Protein AF-A0AAD3MRL8-F1 (afdb_monomer_lite)

Foldseek 3Di:
DDPVVLCCCQPPPVNLQVLQCQLVPNDPVSVLVSLVSLLVSLQDLVCLVSCLVRCLLSLLVPQDDPDDCPDDDLVSLLSSLSSLLSSLQRDLVSLVSNVVSVSLNSLLVLLPDDPPVGRGSNNLSSLCNLLSNVVPPVCVVVCVVVVHDPCSRDDPSSVVSVVVVPD

pLDDT: mean 90.27, std 11.62, range [32.81, 98.62]

Structure (mmCIF, N/CA/C/O backbone):
data_AF-A0AAD3MRL8-F1
#
_entry.id   AF-A0AAD3MRL8-F1
#
loop_
_atom_site.group_PDB
_atom_site.id
_atom_site.type_symbol
_atom_site.label_atom_id
_atom_site.label_alt_id
_atom_site.label_comp_id
_atom_site.label_asym_id
_atom_site.label_entity_id
_atom_site.label_seq_id
_atom_site.pdbx_PDB_ins_code
_atom_site.Cartn_x
_atom_site.Cartn_y
_atom_site.Cartn_z
_atom_site.occupancy
_atom_site.B_iso_or_equiv
_atom_site.auth_seq_id
_atom_site.auth_comp_id
_atom_site.auth_asym_id
_atom_site.auth_atom_id
_atom_site.pdbx_PDB_model_num
ATOM 1 N N . VAL A 1 1 ? 1.898 12.094 15.576 1.00 60.22 1 VAL A N 1
ATOM 2 C CA . VAL A 1 1 ? 0.589 11.739 16.171 1.00 60.22 1 VAL A CA 1
ATOM 3 C C . VAL A 1 1 ? 0.876 10.716 17.253 1.00 60.22 1 VAL A C 1
ATOM 5 O O . VAL A 1 1 ? 1.611 9.785 16.952 1.00 60.22 1 VAL A O 1
ATOM 8 N N . SER A 1 2 ? 0.441 10.940 18.495 1.00 81.81 2 SER A N 1
ATOM 9 C CA . SER A 1 2 ? 0.564 9.926 19.552 1.00 81.81 2 SER A CA 1
ATOM 10 C C . SER A 1 2 ? -0.516 8.857 19.381 1.00 81.81 2 SER A C 1
ATOM 12 O O . SER A 1 2 ? -1.526 9.105 18.725 1.00 81.81 2 SER A O 1
ATOM 14 N N . GLU A 1 3 ? -0.320 7.688 19.984 1.00 78.62 3 GLU A N 1
ATOM 15 C CA . GLU A 1 3 ? -1.270 6.572 19.918 1.00 78.62 3 GLU A CA 1
ATOM 16 C C . GLU A 1 3 ? -2.677 6.992 20.370 1.00 78.62 3 GLU A C 1
ATOM 18 O O . GLU A 1 3 ? -3.626 6.902 19.600 1.00 78.62 3 GLU A O 1
ATOM 23 N N . ALA A 1 4 ? -2.808 7.601 21.552 1.00 75.69 4 ALA A N 1
ATOM 24 C CA . ALA A 1 4 ? -4.099 8.073 22.060 1.00 75.69 4 ALA A CA 1
ATOM 25 C C . ALA A 1 4 ? -4.824 9.045 21.103 1.00 75.69 4 ALA A C 1
ATOM 27 O O . ALA A 1 4 ? -6.047 8.982 20.955 1.00 75.69 4 ALA A O 1
ATOM 28 N N . ILE A 1 5 ? -4.080 9.921 20.415 1.00 80.12 5 ILE A N 1
ATOM 29 C CA . ILE A 1 5 ? -4.648 10.839 19.417 1.00 80.12 5 ILE A CA 1
ATOM 30 C C . ILE A 1 5 ? -5.078 10.065 18.163 1.00 80.12 5 ILE A C 1
ATOM 32 O O . ILE A 1 5 ? -6.159 10.317 17.639 1.00 80.12 5 ILE A O 1
ATOM 36 N N . ALA A 1 6 ? -4.278 9.101 17.698 1.00 77.81 6 ALA A N 1
ATOM 37 C CA . ALA A 1 6 ? -4.609 8.278 16.535 1.00 77.81 6 ALA A CA 1
ATOM 38 C C . ALA A 1 6 ? -5.917 7.496 16.740 1.00 77.81 6 ALA A C 1
ATOM 40 O O . ALA A 1 6 ? -6.798 7.531 15.880 1.00 77.81 6 ALA A O 1
ATOM 41 N N . PHE A 1 7 ? -6.074 6.862 17.904 1.00 77.19 7 PHE A N 1
ATOM 42 C CA . PHE A 1 7 ? -7.291 6.131 18.257 1.00 77.19 7 PHE A CA 1
ATOM 43 C C . PHE A 1 7 ? -8.503 7.053 18.400 1.00 77.19 7 PHE A C 1
ATOM 45 O O . PHE A 1 7 ? -9.584 6.714 17.928 1.00 77.19 7 PHE A O 1
ATOM 52 N N . THR A 1 8 ? -8.333 8.237 18.996 1.00 80.50 8 THR A N 1
ATOM 53 C CA . THR A 1 8 ? -9.430 9.210 19.130 1.00 80.50 8 THR A CA 1
ATOM 54 C C . THR A 1 8 ? -9.939 9.660 17.759 1.00 80.50 8 THR A C 1
ATOM 56 O O . THR A 1 8 ? -11.139 9.576 17.499 1.00 80.50 8 THR A O 1
ATOM 59 N N . ILE A 1 9 ? -9.029 10.028 16.849 1.00 78.06 9 ILE A N 1
ATOM 60 C CA . ILE A 1 9 ? -9.373 10.440 15.480 1.00 78.06 9 ILE A CA 1
ATOM 61 C C . ILE A 1 9 ? -10.165 9.339 14.761 1.00 78.06 9 ILE A C 1
ATOM 63 O O . ILE A 1 9 ? -11.201 9.614 14.159 1.00 78.06 9 ILE A O 1
ATOM 67 N N . VAL A 1 10 ? -9.691 8.089 14.804 1.00 78.69 10 VAL A N 1
ATOM 68 C CA . VAL A 1 10 ? -10.315 6.994 14.045 1.00 78.69 10 VAL A CA 1
ATOM 69 C C . VAL A 1 10 ? -11.620 6.523 14.682 1.00 78.69 10 VAL A C 1
ATOM 71 O O . VAL A 1 10 ? -12.633 6.440 13.993 1.00 78.69 10 VAL A O 1
ATOM 74 N N . GLN A 1 11 ? -11.606 6.228 15.981 1.00 78.38 11 GLN A N 1
ATOM 75 C CA . GLN A 1 11 ? -12.687 5.489 16.636 1.00 78.38 11 GLN A CA 1
ATOM 76 C C . GLN A 1 11 ? -13.741 6.383 17.292 1.00 78.38 11 GLN A C 1
ATOM 78 O O . GLN A 1 11 ? -14.846 5.914 17.550 1.00 78.38 11 GLN A O 1
ATOM 83 N N . ARG A 1 12 ? -13.425 7.648 17.600 1.00 70.88 12 ARG A N 1
ATOM 84 C CA . ARG A 1 12 ? -14.341 8.535 18.342 1.00 70.88 12 ARG A CA 1
ATOM 85 C C . ARG A 1 12 ? -14.906 9.684 17.516 1.00 70.88 12 ARG A C 1
ATOM 87 O O . ARG A 1 12 ? -15.982 10.169 17.843 1.00 70.88 12 ARG A O 1
ATOM 94 N N . GLU A 1 13 ? -14.224 10.104 16.453 1.00 77.94 13 GLU A N 1
ATOM 95 C CA . GLU A 1 13 ? -14.556 11.353 15.746 1.00 77.94 13 GLU A CA 1
ATOM 96 C C . GLU A 1 13 ? -14.976 11.166 14.281 1.00 77.94 13 GLU A C 1
ATOM 98 O O . GLU A 1 13 ? -15.080 12.139 13.535 1.00 77.94 13 GLU A O 1
ATOM 103 N N . ASN A 1 14 ? -15.204 9.929 13.823 1.00 80.75 14 ASN A N 1
ATOM 104 C CA . ASN A 1 14 ? -15.389 9.633 12.393 1.00 80.75 14 ASN A CA 1
ATOM 105 C C . ASN A 1 14 ? -14.264 10.248 11.531 1.00 80.75 14 ASN A C 1
ATOM 107 O O . ASN A 1 14 ? -14.488 10.675 10.393 1.00 80.75 14 ASN A O 1
ATOM 111 N N . GLY A 1 15 ? -13.045 10.345 12.073 1.00 87.56 15 GLY A N 1
ATOM 112 C CA . GLY A 1 15 ? -11.953 11.090 11.454 1.00 87.56 15 GLY A CA 1
ATOM 113 C C . GLY A 1 15 ? -11.563 10.521 10.094 1.00 87.56 15 GLY A C 1
ATOM 114 O O . GLY A 1 15 ? -11.247 11.278 9.182 1.00 87.56 15 GLY A O 1
ATOM 115 N N . LEU A 1 16 ? -11.686 9.205 9.898 1.00 90.25 16 LEU A N 1
ATOM 116 C CA . LEU A 1 16 ? -11.418 8.579 8.602 1.00 90.25 16 LEU A CA 1
ATOM 117 C C . LEU A 1 16 ? -12.423 8.971 7.511 1.00 90.25 16 LEU A C 1
ATOM 119 O O . LEU A 1 16 ? -12.015 9.095 6.361 1.00 90.25 16 LEU A O 1
ATOM 123 N N . GLN A 1 17 ? -13.693 9.239 7.837 1.00 91.25 17 GLN A N 1
ATOM 124 C CA . GLN A 1 17 ? -14.663 9.736 6.849 1.00 91.25 17 GLN A CA 1
ATOM 125 C C . GLN A 1 17 ? -14.324 11.161 6.396 1.00 91.25 17 GLN A C 1
ATOM 127 O O . GLN A 1 17 ? -14.413 11.483 5.212 1.00 91.25 17 GLN A O 1
ATOM 132 N N . HIS A 1 18 ? -13.856 12.006 7.316 1.00 91.75 18 HIS A N 1
ATOM 133 C CA . HIS A 1 18 ? -13.367 13.341 6.972 1.00 91.75 18 HIS A CA 1
ATOM 134 C C . HIS A 1 18 ? -12.101 13.265 6.114 1.00 91.75 18 HIS A C 1
ATOM 136 O O . HIS A 1 18 ? -12.011 13.921 5.078 1.00 91.75 18 HIS A O 1
ATOM 142 N N . VAL A 1 19 ? -11.153 12.404 6.492 1.00 94.06 19 VAL A N 1
ATOM 143 C CA . VAL A 1 19 ? -9.935 12.150 5.712 1.00 94.06 19 VAL A CA 1
ATOM 144 C C . VAL A 1 19 ? -10.274 11.621 4.316 1.00 94.06 19 VAL A C 1
ATOM 146 O O . VAL A 1 19 ? -9.692 12.083 3.339 1.00 94.06 19 VAL A O 1
ATOM 149 N N . LYS A 1 20 ? -11.251 10.718 4.190 1.00 94.50 20 LYS A N 1
ATOM 150 C CA . LYS A 1 20 ? -11.759 10.237 2.899 1.00 94.50 20 LYS A CA 1
ATOM 151 C C . LYS A 1 20 ? -12.232 11.392 2.019 1.00 94.50 20 LYS A C 1
ATOM 153 O O . LYS A 1 20 ? -11.798 11.506 0.875 1.00 94.50 20 LYS A O 1
ATOM 158 N N . LYS A 1 21 ? -13.054 12.290 2.570 1.00 93.81 21 LYS A N 1
ATOM 159 C CA . LYS A 1 21 ? -13.531 13.485 1.862 1.00 93.81 21 LYS A CA 1
ATOM 160 C C . LYS A 1 21 ? -12.374 14.387 1.421 1.00 93.81 21 LYS A C 1
ATOM 162 O O . LYS A 1 21 ? -12.351 14.839 0.281 1.00 93.81 21 LYS A O 1
ATOM 167 N N . MET A 1 22 ? -11.363 14.576 2.275 1.00 94.75 22 MET A N 1
ATOM 168 C CA . MET A 1 22 ? -10.141 15.312 1.920 1.00 94.75 22 MET A CA 1
ATOM 169 C C . MET A 1 22 ? -9.383 14.667 0.749 1.00 94.75 22 MET A C 1
ATOM 171 O O . MET A 1 22 ? -8.843 15.385 -0.090 1.00 94.75 22 MET A O 1
ATOM 175 N N . LEU A 1 23 ? -9.342 13.332 0.662 1.00 93.00 23 LEU A N 1
ATOM 176 C CA . LEU A 1 23 ? -8.714 12.631 -0.465 1.00 93.00 23 LEU A CA 1
ATOM 177 C C . LEU A 1 23 ? -9.511 12.764 -1.767 1.00 93.00 23 LEU A C 1
ATOM 179 O O . LEU A 1 23 ?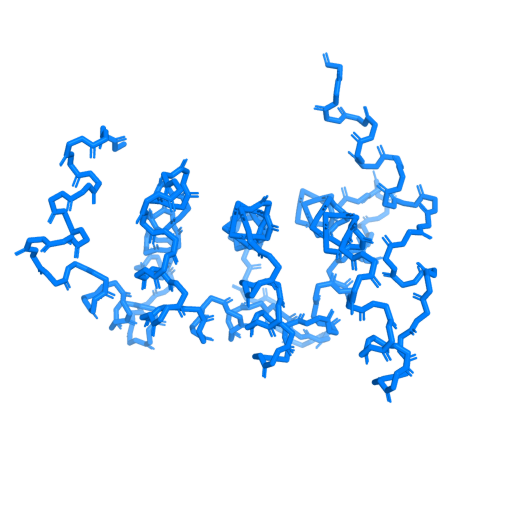 -8.911 12.801 -2.837 1.00 93.00 23 LEU A O 1
ATOM 183 N N . GLN A 1 24 ? -10.839 12.834 -1.694 1.00 91.69 24 GLN A N 1
ATOM 184 C CA . GLN A 1 24 ? -11.708 12.911 -2.870 1.00 91.69 24 GLN A CA 1
ATOM 185 C C . GLN A 1 24 ? -11.805 14.346 -3.409 1.00 91.69 24 GLN A C 1
ATOM 187 O O . GLN A 1 24 ? -11.560 14.591 -4.591 1.00 91.69 24 GLN A O 1
ATOM 192 N N . GLU A 1 25 ? -12.091 15.302 -2.528 1.00 92.88 25 GLU A N 1
ATOM 193 C CA . GLU A 1 25 ? -12.467 16.675 -2.886 1.00 92.88 25 GLU A CA 1
ATOM 194 C C . GLU A 1 25 ? -11.336 17.690 -2.666 1.00 92.88 25 GLU A C 1
ATOM 196 O O . GLU A 1 25 ? -11.385 18.796 -3.195 1.00 92.88 25 GLU A O 1
ATOM 201 N N . GLY A 1 26 ? -10.308 17.334 -1.890 1.00 90.00 26 GLY A N 1
ATOM 202 C CA . GLY A 1 26 ? -9.237 18.258 -1.532 1.00 90.00 26 GLY A CA 1
ATOM 203 C C . GLY A 1 26 ? -8.316 18.623 -2.698 1.00 90.00 26 GLY A C 1
ATOM 204 O O . GLY A 1 26 ? -8.088 17.841 -3.630 1.00 90.00 26 GLY A O 1
ATOM 205 N N . GLU A 1 27 ? -7.713 19.805 -2.599 1.00 91.19 27 GLU A N 1
ATOM 206 C CA . GLU A 1 27 ? -6.597 20.224 -3.450 1.00 91.19 27 GLU A CA 1
ATOM 207 C C . GLU A 1 27 ? -5.319 19.419 -3.138 1.00 91.19 27 GLU A C 1
ATOM 209 O O . GLU A 1 27 ? -5.263 18.644 -2.179 1.00 91.19 27 GLU A O 1
ATOM 214 N N . SER A 1 28 ? -4.265 19.589 -3.943 1.00 89.94 28 SER A N 1
ATOM 215 C CA . SER A 1 28 ? -3.038 18.773 -3.864 1.00 89.94 28 SER A CA 1
ATOM 216 C C . SER A 1 28 ? -2.396 18.754 -2.467 1.00 89.94 28 SER A C 1
ATOM 218 O O . SER A 1 28 ? -2.039 17.688 -1.955 1.00 89.94 28 SER A O 1
ATOM 220 N N . ASP A 1 29 ? -2.306 19.908 -1.802 1.00 91.31 29 ASP A N 1
ATOM 221 C CA . ASP A 1 29 ? -1.707 20.008 -0.465 1.00 91.31 29 ASP A CA 1
ATOM 222 C C . ASP A 1 29 ? -2.597 19.398 0.630 1.00 91.31 29 ASP A C 1
ATOM 224 O O . ASP A 1 29 ? -2.100 18.756 1.565 1.00 91.31 29 ASP A O 1
ATOM 228 N N . VAL A 1 30 ? -3.920 19.505 0.483 1.00 93.94 30 VAL A N 1
ATOM 229 C CA . VAL A 1 30 ? -4.894 18.867 1.381 1.00 93.94 30 VAL A CA 1
ATOM 230 C C . VAL A 1 30 ? -4.813 17.346 1.250 1.00 93.94 30 VAL A C 1
ATOM 232 O O . VAL A 1 30 ? -4.698 16.643 2.256 1.00 93.94 30 VAL A O 1
ATOM 235 N N . LYS A 1 31 ? -4.761 16.832 0.016 1.00 93.69 31 LYS A N 1
ATOM 236 C CA . LYS A 1 31 ? -4.544 15.409 -0.283 1.00 93.69 31 LYS A CA 1
ATOM 237 C C . LYS A 1 31 ? -3.222 14.904 0.296 1.00 93.69 31 LYS A C 1
ATOM 239 O O . LYS A 1 31 ? -3.194 13.854 0.935 1.00 93.69 31 LYS A O 1
ATOM 244 N N . ARG A 1 32 ? -2.129 15.663 0.154 1.00 93.50 32 ARG A N 1
ATOM 245 C CA . ARG A 1 32 ? -0.819 15.324 0.742 1.00 93.50 32 ARG A CA 1
ATOM 246 C C . ARG A 1 32 ? -0.879 15.234 2.267 1.00 93.50 32 ARG A C 1
ATOM 248 O O . ARG A 1 32 ? -0.295 14.321 2.860 1.00 93.50 32 ARG A O 1
ATOM 255 N N . THR A 1 33 ? -1.598 16.157 2.897 1.00 94.75 33 THR A N 1
ATOM 256 C CA . THR A 1 33 ? -1.802 16.175 4.350 1.00 94.75 33 THR A CA 1
ATOM 257 C C . THR A 1 33 ? -2.614 14.963 4.804 1.00 94.75 33 THR A C 1
ATOM 259 O O . THR A 1 33 ? -2.206 14.265 5.733 1.00 94.75 33 THR A O 1
ATOM 262 N N . ALA A 1 34 ? -3.701 14.643 4.097 1.00 96.44 34 ALA A N 1
ATOM 263 C CA . ALA A 1 34 ? -4.525 13.467 4.360 1.00 96.44 34 ALA A CA 1
ATOM 264 C C . ALA A 1 34 ? -3.726 12.155 4.223 1.00 96.44 34 ALA A C 1
ATOM 266 O O . ALA A 1 34 ? -3.750 11.327 5.133 1.00 96.44 34 ALA A O 1
ATOM 267 N N . VAL A 1 35 ? -2.927 11.994 3.160 1.00 96.81 35 VAL A N 1
ATOM 268 C CA . VAL A 1 35 ? -2.029 10.832 2.993 1.00 96.81 35 VAL A CA 1
ATOM 269 C C . VAL A 1 35 ? -1.017 10.741 4.138 1.00 96.81 35 VAL A C 1
ATOM 271 O O . VAL A 1 35 ? -0.781 9.659 4.677 1.00 96.81 35 VAL A O 1
ATOM 274 N N . SER A 1 36 ? -0.438 11.868 4.557 1.00 95.94 36 SER A N 1
ATOM 275 C CA . SER A 1 36 ? 0.515 11.905 5.674 1.00 95.94 36 SER A CA 1
ATOM 276 C C . SER A 1 36 ? -0.133 11.488 6.998 1.00 95.94 36 SER A C 1
ATOM 278 O O . SER A 1 36 ? 0.482 10.767 7.789 1.00 95.94 36 SER A O 1
ATOM 280 N N . LEU A 1 37 ? -1.383 11.898 7.230 1.00 96.38 37 LEU A N 1
ATOM 281 C CA . LEU A 1 37 ? -2.159 11.480 8.391 1.00 96.38 37 LEU A CA 1
ATOM 282 C C . LEU A 1 37 ? -2.440 9.973 8.353 1.00 96.38 37 LEU A C 1
ATOM 284 O O . LEU A 1 37 ? -2.092 9.290 9.313 1.00 96.38 37 LEU A O 1
ATOM 288 N N . ILE A 1 38 ? -2.956 9.430 7.243 1.00 97.50 38 ILE A N 1
ATOM 289 C CA . ILE A 1 38 ? -3.210 7.981 7.107 1.00 97.50 38 ILE A CA 1
ATOM 290 C C . ILE A 1 38 ? -1.921 7.187 7.305 1.00 97.50 38 ILE A C 1
ATOM 292 O O . ILE A 1 38 ? -1.923 6.183 8.010 1.00 97.50 38 ILE A O 1
ATOM 296 N N . ARG A 1 39 ? -0.792 7.652 6.759 1.00 97.50 39 ARG A N 1
ATOM 297 C CA . ARG A 1 39 ? 0.511 7.012 6.975 1.00 97.50 39 ARG A CA 1
ATOM 298 C C . ARG A 1 39 ? 0.867 6.923 8.455 1.00 97.50 39 ARG A C 1
ATOM 300 O O . ARG A 1 39 ? 1.388 5.896 8.882 1.00 97.50 39 ARG A O 1
ATOM 307 N N . ASN A 1 40 ? 0.590 7.961 9.239 1.00 96.50 40 ASN A N 1
ATOM 308 C CA . ASN A 1 40 ? 0.816 7.926 10.683 1.00 96.50 40 ASN A CA 1
ATOM 309 C C . ASN A 1 40 ? -0.163 6.987 11.399 1.00 96.50 40 ASN A C 1
ATOM 311 O O . ASN A 1 40 ? 0.275 6.226 12.255 1.00 96.50 40 ASN A O 1
ATOM 315 N N . LEU A 1 41 ? -1.447 7.004 11.027 1.00 96.44 41 LEU A N 1
ATOM 316 C CA . LEU A 1 41 ? -2.474 6.123 11.600 1.00 96.44 41 LEU A CA 1
ATOM 317 C C . LEU A 1 41 ? -2.192 4.644 11.297 1.00 96.44 41 LEU A C 1
ATOM 319 O O . LEU A 1 41 ? -2.308 3.801 12.175 1.00 96.44 41 LEU A O 1
ATOM 323 N N . SER A 1 42 ? -1.728 4.337 10.085 1.00 97.44 42 SER A N 1
ATOM 324 C CA . SER A 1 42 ? -1.399 2.976 9.644 1.00 97.44 42 SER A CA 1
ATOM 325 C C . SER A 1 42 ? -0.215 2.344 10.377 1.00 97.44 42 SER A C 1
ATOM 327 O O . SER A 1 42 ? 0.166 1.238 10.045 1.00 97.44 42 SER A O 1
ATOM 329 N N . ARG A 1 43 ? 0.435 3.036 11.319 1.00 96.38 43 ARG A N 1
ATOM 330 C CA . ARG A 1 43 ? 1.464 2.415 12.171 1.00 96.38 43 ARG A CA 1
ATOM 331 C C . ARG A 1 43 ? 0.855 1.602 13.316 1.00 96.38 43 ARG A C 1
ATOM 333 O O . ARG A 1 43 ? 1.581 0.838 13.939 1.00 96.38 43 ARG A O 1
ATOM 340 N N . TYR A 1 44 ? -0.435 1.794 13.590 1.00 95.56 44 TYR A N 1
ATOM 341 C CA . TYR A 1 44 ? -1.173 1.138 14.665 1.00 95.56 44 TYR A CA 1
ATOM 342 C C . TYR A 1 44 ? -2.045 0.035 14.072 1.00 95.56 44 TYR A C 1
ATOM 344 O O . TYR A 1 44 ? -3.002 0.313 13.342 1.00 95.56 44 TYR A O 1
ATOM 352 N N . GLN A 1 45 ? -1.696 -1.217 14.370 1.00 95.25 45 GLN A N 1
ATOM 353 C CA . GLN A 1 45 ? -2.322 -2.395 13.771 1.00 95.25 45 GLN A CA 1
ATOM 354 C C . GLN A 1 45 ? -3.822 -2.483 14.073 1.00 95.25 45 GLN A C 1
ATOM 356 O O . GLN A 1 45 ? -4.607 -2.919 13.233 1.00 95.25 45 GLN A O 1
ATOM 361 N N . GLU A 1 46 ? -4.228 -2.009 15.243 1.00 94.81 46 GLU A N 1
ATOM 362 C CA . GLU A 1 46 ? -5.604 -1.948 15.724 1.00 94.81 46 GLU A CA 1
ATOM 363 C C . GLU A 1 46 ? -6.495 -1.064 14.845 1.00 94.81 46 GLU A C 1
ATOM 365 O O . GLU A 1 46 ? -7.702 -1.278 14.789 1.00 94.81 46 GLU A O 1
ATOM 370 N N . LEU A 1 47 ? -5.909 -0.093 14.135 1.00 95.62 47 LEU A N 1
ATOM 371 C CA . LEU A 1 47 ? -6.629 0.813 13.238 1.00 95.62 47 LEU A CA 1
ATOM 372 C C . LEU A 1 47 ? -6.708 0.274 11.804 1.00 95.62 47 LEU A C 1
ATOM 374 O O . LEU A 1 47 ? -7.382 0.863 10.959 1.00 95.62 47 LEU A O 1
ATOM 378 N N . HIS A 1 48 ? -6.020 -0.827 11.486 1.00 97.19 48 HIS A N 1
ATOM 379 C CA . HIS A 1 48 ? -5.973 -1.353 10.122 1.00 97.19 48 HIS A CA 1
ATOM 380 C C . HIS A 1 48 ? -7.346 -1.758 9.567 1.00 97.19 48 HIS A C 1
ATOM 382 O O . HIS A 1 48 ? -7.608 -1.389 8.420 1.00 97.19 48 HIS A O 1
ATOM 388 N N . PRO A 1 49 ? -8.240 -2.436 10.320 1.00 96.19 49 PRO A N 1
ATOM 389 C CA . PRO A 1 49 ? -9.573 -2.759 9.814 1.00 96.19 49 PRO A CA 1
ATOM 390 C C . PRO A 1 49 ? -10.357 -1.504 9.417 1.00 96.19 49 PRO A C 1
ATOM 392 O O . PRO A 1 49 ? -10.955 -1.459 8.342 1.00 96.19 49 PRO A O 1
ATOM 395 N N . ASP A 1 50 ? -10.294 -0.450 10.235 1.00 95.81 50 ASP A N 1
ATOM 396 C CA . ASP A 1 50 ? -10.945 0.829 9.950 1.00 95.81 50 ASP A CA 1
ATOM 397 C C . ASP A 1 50 ? -10.352 1.509 8.710 1.00 95.81 50 ASP A C 1
ATOM 399 O O . ASP A 1 50 ? -11.089 1.949 7.828 1.00 95.81 50 ASP A O 1
ATOM 403 N N . ILE A 1 51 ? -9.021 1.547 8.594 1.00 97.31 51 ILE A N 1
ATOM 404 C CA . ILE A 1 51 ? -8.330 2.120 7.430 1.00 97.31 51 ILE A CA 1
ATOM 405 C C . ILE A 1 51 ? -8.711 1.359 6.151 1.00 97.31 51 ILE A C 1
ATOM 407 O O . ILE A 1 51 ? -9.026 1.976 5.131 1.00 97.31 51 ILE A O 1
ATOM 411 N N . VAL A 1 52 ? -8.722 0.024 6.201 1.00 97.38 52 VAL A N 1
ATOM 412 C CA . VAL A 1 52 ? -9.065 -0.826 5.055 1.00 97.38 52 VAL A CA 1
ATOM 413 C C . VAL A 1 52 ? -10.512 -0.623 4.624 1.00 97.38 52 VAL A C 1
ATOM 415 O O . VAL A 1 52 ? -10.775 -0.449 3.435 1.00 97.38 52 VAL A O 1
ATOM 418 N N . ASN A 1 53 ? -11.442 -0.588 5.576 1.00 95.56 53 ASN A N 1
ATOM 419 C CA . ASN A 1 53 ? -12.865 -0.454 5.279 1.00 95.56 53 ASN A CA 1
ATOM 420 C C . ASN A 1 53 ? -13.245 0.948 4.791 1.00 95.56 53 ASN A C 1
ATOM 422 O O . ASN A 1 53 ? -14.181 1.088 4.005 1.00 95.56 53 ASN A O 1
ATOM 426 N N . GLN A 1 54 ? -12.554 1.990 5.262 1.00 95.81 54 GLN A N 1
ATOM 427 C CA . GLN A 1 54 ? -13.004 3.367 5.053 1.00 95.81 54 GLN A CA 1
ATOM 428 C C . GLN A 1 54 ? -12.240 4.120 3.960 1.00 95.81 54 GLN A C 1
ATOM 430 O O . GLN A 1 54 ? -12.876 4.901 3.253 1.00 95.81 54 GLN A O 1
ATOM 435 N N . VAL A 1 55 ? -10.922 3.907 3.817 1.00 97.31 55 VAL A N 1
ATOM 436 C CA . VAL A 1 55 ? -10.058 4.759 2.965 1.00 97.31 55 VAL A CA 1
ATOM 437 C C . VAL A 1 55 ? -9.178 4.005 1.963 1.00 97.31 55 VAL A C 1
ATOM 439 O O . VAL A 1 55 ? -8.487 4.630 1.157 1.00 97.31 55 VAL A O 1
ATOM 442 N N . LEU A 1 56 ? -9.158 2.668 1.986 1.00 98.00 56 LEU A N 1
ATOM 443 C CA . LEU A 1 56 ? -8.335 1.891 1.053 1.00 98.00 56 LEU A CA 1
ATOM 444 C C . LEU A 1 56 ? -8.636 2.168 -0.435 1.00 98.00 56 LEU A C 1
ATOM 446 O O . LEU A 1 56 ? -7.666 2.261 -1.194 1.00 98.00 56 LEU A O 1
ATOM 450 N N . PRO A 1 57 ? -9.902 2.316 -0.881 1.00 97.06 57 PRO A N 1
ATOM 451 C CA . PRO A 1 57 ? -10.195 2.641 -2.277 1.00 97.06 57 PRO A CA 1
ATOM 452 C C . PRO A 1 57 ? -9.523 3.943 -2.727 1.00 97.06 57 PRO A C 1
ATOM 454 O O . PRO A 1 57 ? -8.931 3.990 -3.802 1.00 97.06 57 PRO A O 1
ATOM 457 N N . GLU A 1 58 ? -9.535 4.979 -1.885 1.00 96.75 58 GLU A N 1
ATOM 458 C CA . GLU A 1 58 ? -8.885 6.257 -2.174 1.00 96.75 58 GLU A CA 1
ATOM 459 C C . GLU A 1 58 ? -7.358 6.112 -2.205 1.00 96.75 58 GLU A C 1
ATOM 461 O O . GLU A 1 58 ? -6.713 6.583 -3.142 1.00 96.75 58 GLU A O 1
ATOM 466 N N . VAL A 1 59 ? -6.769 5.399 -1.236 1.00 97.12 59 VAL A N 1
ATOM 467 C CA . VAL A 1 59 ? -5.318 5.137 -1.191 1.00 97.12 59 VAL A CA 1
ATOM 468 C C . VAL A 1 59 ? -4.849 4.387 -2.447 1.00 97.12 59 VAL A C 1
ATOM 470 O O . VAL A 1 59 ? -3.848 4.767 -3.055 1.00 97.12 59 VAL A O 1
ATOM 473 N N . ALA A 1 60 ? -5.572 3.346 -2.870 1.00 96.19 60 ALA A N 1
ATOM 474 C CA . ALA A 1 60 ? -5.269 2.584 -4.083 1.00 96.19 60 ALA A CA 1
ATOM 475 C C . ALA A 1 60 ? -5.535 3.392 -5.368 1.00 96.19 60 ALA A C 1
ATOM 477 O O . ALA A 1 60 ? -4.788 3.293 -6.350 1.00 96.19 60 ALA A O 1
ATOM 478 N N . GLY A 1 61 ? -6.583 4.217 -5.363 1.00 93.94 61 GLY A N 1
ATOM 479 C CA . GLY A 1 61 ? -6.942 5.117 -6.454 1.00 93.94 61 GLY A CA 1
ATOM 480 C C . GLY A 1 61 ? -5.851 6.143 -6.747 1.00 93.94 61 GLY A C 1
ATOM 481 O O . GLY A 1 61 ? -5.531 6.360 -7.913 1.00 93.94 61 GLY A O 1
ATOM 482 N N . MET A 1 62 ? -5.220 6.684 -5.701 1.00 93.81 62 MET A N 1
ATOM 483 C CA . MET A 1 62 ? -4.157 7.690 -5.803 1.00 93.81 62 MET A CA 1
ATOM 484 C C . MET A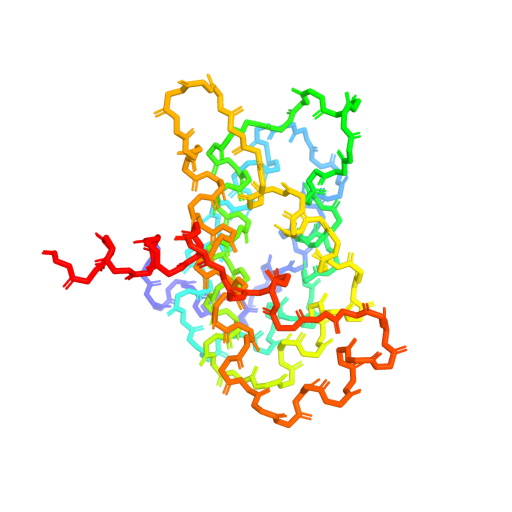 1 62 ? -2.806 7.161 -6.291 1.00 93.81 62 MET A C 1
ATOM 486 O O . MET A 1 62 ? -1.948 7.963 -6.659 1.00 93.81 62 MET A O 1
ATOM 490 N N . LEU A 1 63 ? -2.573 5.845 -6.290 1.00 93.56 63 LEU A N 1
ATOM 491 C CA . LEU A 1 63 ? -1.350 5.299 -6.878 1.00 93.56 63 LEU A CA 1
ATOM 492 C C . LEU A 1 63 ? -1.296 5.639 -8.382 1.00 93.56 63 LEU A C 1
ATOM 494 O O . LEU A 1 63 ? -2.297 5.422 -9.079 1.00 93.56 63 LEU A O 1
ATOM 498 N N . PRO A 1 64 ? -0.148 6.120 -8.896 1.00 89.75 64 PRO A N 1
ATOM 499 C CA . PRO A 1 64 ? -0.002 6.473 -10.305 1.00 89.75 64 PRO A CA 1
ATOM 500 C C . PRO A 1 64 ? -0.152 5.248 -11.221 1.00 89.75 64 PRO A C 1
ATOM 502 O O . PRO A 1 64 ? 0.357 4.168 -10.918 1.00 89.75 64 PRO A O 1
ATOM 505 N N . ASN A 1 65 ? -0.820 5.448 -12.359 1.00 78.25 65 ASN A N 1
ATOM 506 C CA . ASN A 1 65 ? -0.849 4.522 -13.498 1.00 78.25 65 ASN A CA 1
ATOM 507 C C . ASN A 1 65 ? 0.144 4.999 -14.580 1.00 78.25 65 ASN A C 1
ATOM 509 O O . ASN A 1 65 ? 0.712 6.081 -14.444 1.00 78.25 65 ASN A O 1
ATOM 513 N N . ASP A 1 66 ? 0.428 4.176 -15.594 1.00 66.00 66 ASP A N 1
ATOM 514 C CA . ASP A 1 66 ? 1.474 4.435 -16.603 1.00 66.00 66 ASP A CA 1
ATOM 515 C C . ASP A 1 66 ? 1.488 5.856 -17.206 1.00 66.00 66 ASP A C 1
ATOM 517 O O . ASP A 1 66 ? 0.448 6.460 -17.453 1.00 66.00 66 ASP A O 1
ATOM 521 N N . ASP A 1 67 ? 2.721 6.340 -17.401 1.00 53.03 67 ASP A N 1
ATOM 522 C CA . ASP A 1 67 ? 3.282 7.383 -18.281 1.00 53.03 67 ASP A CA 1
ATOM 523 C C . ASP A 1 67 ? 2.611 8.752 -18.504 1.00 53.03 67 ASP A C 1
ATOM 525 O O . ASP A 1 67 ? 3.275 9.637 -19.040 1.00 53.03 67 ASP A O 1
ATOM 529 N N . THR A 1 68 ? 1.387 9.022 -18.044 1.00 46.22 68 THR A N 1
ATOM 530 C CA . THR A 1 68 ? 0.733 10.331 -18.286 1.00 46.22 68 THR A CA 1
ATOM 531 C C . THR A 1 68 ? 0.313 11.100 -17.038 1.00 46.22 68 THR A C 1
ATOM 533 O O . THR A 1 68 ? -0.142 12.233 -17.156 1.00 46.22 68 THR A O 1
ATOM 536 N N . SER A 1 69 ? 0.474 10.549 -15.831 1.00 49.28 69 SER A N 1
ATOM 537 C CA . SER 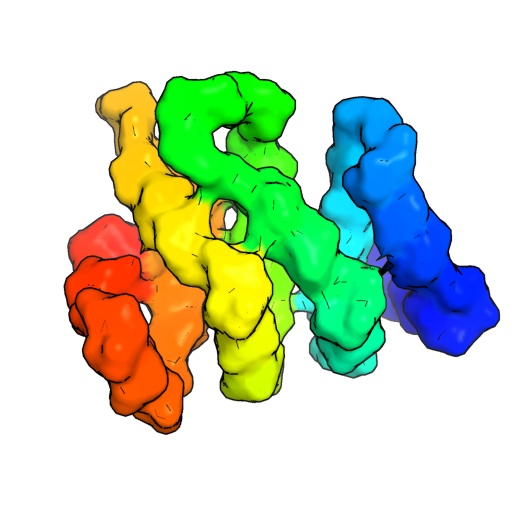A 1 69 ? 0.195 11.284 -14.588 1.00 49.28 69 SER A CA 1
ATOM 538 C C . SER A 1 69 ? 1.491 11.795 -13.954 1.00 49.28 69 SER A C 1
ATOM 540 O O . SER A 1 69 ? 2.033 11.190 -13.026 1.00 49.28 69 SER A O 1
ATOM 542 N N . THR A 1 70 ? 1.992 12.913 -14.469 1.00 51.50 70 THR A N 1
ATOM 543 C CA . THR A 1 7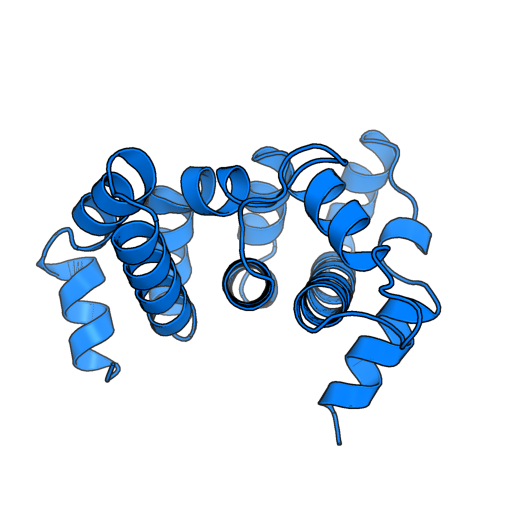0 ? 3.136 13.672 -13.936 1.00 51.50 70 THR A CA 1
ATOM 544 C C . THR A 1 70 ? 2.885 14.334 -12.573 1.00 51.50 70 THR A C 1
ATOM 546 O O . THR A 1 70 ? 3.794 14.954 -12.031 1.00 51.50 70 THR A O 1
ATOM 549 N N . ASP A 1 71 ? 1.703 14.184 -11.971 1.00 62.19 71 ASP A N 1
ATOM 550 C CA . ASP A 1 71 ? 1.260 15.140 -10.947 1.00 62.19 71 ASP A CA 1
ATOM 551 C C . ASP A 1 71 ? 1.437 14.697 -9.490 1.00 62.19 71 ASP A C 1
ATOM 553 O O . ASP A 1 71 ? 1.231 15.512 -8.586 1.00 62.19 71 ASP A O 1
ATOM 557 N N . LEU A 1 72 ? 1.829 13.444 -9.214 1.00 75.56 72 LEU A N 1
ATOM 558 C CA . LEU A 1 72 ? 2.021 13.000 -7.829 1.00 75.56 72 LEU A CA 1
ATOM 559 C C . LEU A 1 72 ? 3.506 12.981 -7.427 1.00 75.56 72 LEU A C 1
ATOM 561 O O . LEU A 1 72 ? 4.270 12.167 -7.953 1.00 75.56 72 LEU A O 1
ATOM 565 N N . PRO A 1 73 ? 3.933 13.804 -6.446 1.00 84.75 73 PRO A N 1
ATOM 566 C CA . PRO A 1 73 ? 5.317 13.810 -5.992 1.00 84.75 73 PRO A CA 1
ATOM 567 C C . PRO A 1 73 ? 5.769 12.431 -5.493 1.00 84.75 73 PRO A C 1
ATOM 569 O O . PRO A 1 73 ? 5.016 11.718 -4.819 1.00 84.75 73 PRO A O 1
ATOM 572 N N . THR A 1 74 ? 7.033 12.083 -5.748 1.00 87.88 74 THR A N 1
ATOM 573 C CA . THR A 1 74 ? 7.655 10.816 -5.314 1.00 87.88 74 THR A CA 1
ATOM 574 C C . THR A 1 74 ? 7.450 10.536 -3.821 1.00 87.88 74 THR A C 1
ATOM 576 O O . THR A 1 74 ? 7.190 9.397 -3.444 1.00 87.88 74 THR A O 1
ATOM 579 N N . GLU A 1 75 ? 7.503 11.566 -2.971 1.00 90.62 75 GLU A N 1
ATOM 580 C CA . GLU A 1 75 ? 7.259 11.470 -1.520 1.00 90.62 75 GLU A CA 1
ATOM 581 C C . GLU A 1 75 ? 5.846 10.982 -1.170 1.00 90.62 75 GLU A C 1
ATOM 583 O O . GLU A 1 75 ? 5.652 10.186 -0.245 1.00 90.62 75 GLU A O 1
ATOM 588 N N . VAL A 1 76 ? 4.840 11.437 -1.921 1.00 93.75 76 VAL A N 1
ATOM 589 C CA . VAL A 1 76 ? 3.446 11.042 -1.693 1.00 93.75 76 VAL A CA 1
ATOM 590 C C . VAL A 1 76 ? 3.243 9.606 -2.150 1.00 93.75 76 VAL A C 1
ATOM 592 O O . VAL A 1 76 ? 2.682 8.807 -1.407 1.00 93.75 76 VAL A O 1
ATOM 595 N N . THR A 1 77 ? 3.794 9.240 -3.310 1.00 94.44 77 THR A N 1
ATOM 596 C CA . THR A 1 77 ? 3.766 7.852 -3.795 1.00 94.44 77 THR A CA 1
ATOM 597 C C . THR A 1 77 ? 4.469 6.902 -2.820 1.00 94.44 77 THR A C 1
ATOM 599 O O . THR A 1 77 ? 3.936 5.844 -2.493 1.00 94.44 77 THR A O 1
ATOM 602 N N . ALA A 1 78 ? 5.625 7.294 -2.275 1.00 95.12 78 ALA A N 1
ATOM 603 C CA . ALA A 1 78 ? 6.306 6.525 -1.235 1.00 95.12 78 ALA A CA 1
ATOM 604 C C . ALA A 1 78 ? 5.441 6.385 0.029 1.00 95.12 78 ALA A C 1
ATOM 606 O O . ALA A 1 78 ? 5.359 5.301 0.606 1.00 95.12 78 ALA A O 1
ATOM 607 N N . SER A 1 79 ? 4.748 7.451 0.439 1.00 97.56 79 SER A N 1
ATOM 608 C CA . SER A 1 79 ? 3.839 7.424 1.590 1.00 97.56 79 SER A CA 1
ATOM 609 C C . SER A 1 79 ? 2.649 6.483 1.385 1.00 97.56 79 SER A C 1
ATOM 611 O O . SER A 1 79 ? 2.324 5.729 2.302 1.00 97.56 79 SER A O 1
ATOM 613 N N . LEU A 1 80 ? 2.057 6.464 0.186 1.00 97.94 80 LEU A N 1
ATOM 614 C CA . LEU A 1 80 ? 1.013 5.506 -0.196 1.00 97.94 80 LEU A CA 1
ATOM 615 C C . LEU A 1 80 ? 1.532 4.065 -0.114 1.00 97.94 80 LEU A C 1
ATOM 617 O O . LEU A 1 80 ? 0.907 3.225 0.530 1.00 97.94 80 LEU A O 1
ATOM 621 N N . CYS A 1 81 ? 2.715 3.785 -0.673 1.00 97.81 81 CYS A N 1
ATOM 622 C CA . CYS A 1 81 ? 3.343 2.468 -0.551 1.00 97.81 81 CYS A CA 1
ATOM 623 C C . CYS A 1 81 ? 3.577 2.076 0.918 1.00 97.81 81 CYS A C 1
ATOM 625 O O . CYS A 1 81 ? 3.324 0.934 1.284 1.00 97.81 81 CYS A O 1
ATOM 627 N N . HIS A 1 82 ? 4.007 3.004 1.778 1.00 98.25 82 HIS A N 1
ATOM 628 C CA . HIS A 1 82 ? 4.198 2.732 3.207 1.00 98.25 82 HIS A CA 1
ATOM 629 C C . HIS A 1 82 ? 2.898 2.408 3.949 1.00 98.25 82 HIS A C 1
ATOM 631 O O . HIS A 1 82 ? 2.905 1.492 4.767 1.00 98.25 82 HIS A O 1
ATOM 637 N N . ILE A 1 83 ? 1.793 3.097 3.644 1.00 98.62 83 ILE A N 1
ATOM 638 C CA . ILE A 1 83 ? 0.469 2.740 4.179 1.00 98.62 83 ILE A CA 1
ATOM 639 C C . ILE A 1 83 ? 0.154 1.287 3.817 1.00 98.62 83 ILE A C 1
ATOM 641 O O . ILE A 1 83 ? -0.135 0.469 4.686 1.00 98.62 83 ILE A O 1
ATOM 645 N N . LEU A 1 84 ? 0.280 0.947 2.533 1.00 98.62 84 LEU A N 1
ATOM 646 C CA . LEU A 1 84 ? -0.026 -0.390 2.032 1.00 98.62 84 LEU A CA 1
ATOM 647 C C . LEU A 1 84 ? 0.913 -1.464 2.597 1.00 98.62 84 LEU A C 1
ATOM 649 O O . LEU A 1 84 ? 0.462 -2.586 2.815 1.00 98.62 84 LEU A O 1
ATOM 653 N N . ILE A 1 85 ? 2.185 -1.143 2.872 1.00 98.44 85 ILE A N 1
ATOM 654 C CA . ILE A 1 85 ? 3.123 -2.050 3.554 1.00 98.44 85 ILE A CA 1
ATOM 655 C C . ILE A 1 85 ? 2.599 -2.384 4.945 1.00 98.44 85 ILE A C 1
ATOM 657 O O . ILE A 1 85 ? 2.491 -3.565 5.264 1.00 98.44 85 ILE A O 1
ATOM 661 N N . ASN A 1 86 ? 2.251 -1.377 5.747 1.00 98.38 86 ASN A N 1
ATOM 662 C CA . ASN A 1 86 ? 1.801 -1.604 7.119 1.00 98.38 86 ASN A CA 1
ATOM 663 C C . ASN A 1 86 ? 0.523 -2.456 7.154 1.00 98.38 86 ASN A C 1
ATOM 665 O O . ASN A 1 86 ? 0.449 -3.444 7.885 1.00 98.38 86 ASN A O 1
ATOM 669 N N . LEU A 1 87 ? -0.447 -2.140 6.286 1.00 98.38 87 LEU A N 1
ATOM 670 C CA . LEU A 1 87 ? -1.667 -2.938 6.143 1.00 98.38 87 LEU A CA 1
ATOM 671 C C . LEU A 1 87 ? -1.338 -4.379 5.729 1.00 98.38 87 LEU A C 1
ATOM 673 O O . LEU A 1 87 ? -1.817 -5.327 6.352 1.00 98.38 87 LEU A O 1
ATOM 677 N N . SER A 1 88 ? -0.461 -4.546 4.734 1.00 98.25 88 SER A N 1
ATOM 678 C CA . SER A 1 88 ? -0.065 -5.858 4.214 1.00 98.25 88 SER A CA 1
ATOM 679 C C . SER A 1 88 ? 0.704 -6.706 5.218 1.00 98.25 88 SER A C 1
ATOM 681 O O . SER A 1 88 ? 0.640 -7.917 5.115 1.00 98.25 88 SER A O 1
ATOM 683 N N . GLN A 1 89 ? 1.453 -6.116 6.153 1.00 96.75 89 GLN A N 1
ATOM 684 C CA . GLN A 1 89 ? 2.214 -6.871 7.159 1.00 96.75 89 GLN A CA 1
ATOM 685 C C . GLN A 1 89 ? 1.323 -7.509 8.228 1.00 96.75 89 GLN A C 1
ATOM 687 O O . GLN A 1 89 ? 1.723 -8.492 8.847 1.00 96.75 89 GLN A O 1
ATOM 692 N N . SER A 1 90 ? 0.143 -6.933 8.457 1.00 94.31 90 SER A N 1
ATOM 693 C CA . SER A 1 90 ? -0.725 -7.315 9.573 1.00 94.31 90 SER A CA 1
ATOM 694 C C . SER A 1 90 ? -1.647 -8.498 9.285 1.00 94.31 90 SER A C 1
ATOM 696 O O . SER A 1 90 ? -1.859 -9.322 10.168 1.00 94.31 90 SER A O 1
ATOM 698 N N . ASP A 1 91 ? -2.198 -8.597 8.071 1.00 94.12 91 ASP A N 1
ATOM 699 C CA . ASP A 1 91 ? -3.214 -9.598 7.737 1.00 94.12 91 ASP A CA 1
ATOM 700 C C . ASP A 1 91 ? -3.240 -9.880 6.227 1.00 94.12 91 ASP A C 1
ATOM 702 O O . ASP A 1 91 ? -3.235 -8.974 5.388 1.00 94.12 91 ASP A O 1
ATOM 706 N N . MET A 1 92 ? -3.348 -11.160 5.877 1.00 97.12 92 MET A N 1
ATOM 707 C CA . MET A 1 92 ? -3.580 -11.614 4.511 1.00 97.12 92 MET A CA 1
ATOM 708 C C . MET A 1 92 ? -4.870 -11.034 3.902 1.00 97.12 92 MET A C 1
ATOM 710 O O . MET A 1 92 ? -4.909 -10.770 2.698 1.00 97.12 92 MET A O 1
ATOM 714 N N . GLN A 1 93 ? -5.937 -10.842 4.685 1.00 97.69 93 GLN A N 1
ATOM 715 C CA . GLN A 1 93 ? -7.191 -10.270 4.182 1.00 97.69 93 GLN A CA 1
ATOM 716 C C . GLN A 1 93 ? -7.002 -8.826 3.712 1.00 97.69 93 GLN A C 1
ATOM 718 O O . GLN A 1 93 ? -7.586 -8.437 2.700 1.00 97.69 93 GLN A O 1
ATOM 723 N N . HIS A 1 94 ? -6.121 -8.056 4.358 1.00 98.19 94 HIS A N 1
ATOM 724 C CA . HIS A 1 94 ? -5.766 -6.717 3.889 1.00 98.19 94 HIS A CA 1
ATOM 725 C C . HIS A 1 94 ? -5.035 -6.781 2.544 1.00 98.19 94 HIS A C 1
ATOM 727 O O . HIS A 1 94 ? -5.348 -6.011 1.640 1.00 98.19 94 HIS A O 1
ATOM 733 N N . VAL A 1 95 ? -4.133 -7.751 2.352 1.00 98.38 95 VAL A N 1
ATOM 734 C CA . VAL A 1 95 ? -3.472 -7.969 1.053 1.00 98.38 95 VAL A CA 1
ATOM 735 C C . VAL A 1 95 ? -4.489 -8.315 -0.039 1.00 98.38 95 VAL A C 1
ATOM 737 O O . VAL A 1 95 ? -4.431 -7.753 -1.132 1.00 98.38 95 VAL A O 1
ATOM 740 N N . ARG A 1 96 ? -5.465 -9.186 0.254 1.00 97.69 96 ARG A N 1
ATOM 741 C CA . ARG A 1 96 ? -6.572 -9.484 -0.674 1.00 97.69 96 ARG A CA 1
ATOM 742 C C . ARG A 1 96 ? -7.370 -8.231 -1.016 1.00 97.69 96 ARG A C 1
ATOM 744 O O . ARG A 1 96 ? -7.644 -8.002 -2.190 1.00 97.69 96 ARG A O 1
ATOM 751 N N . ALA A 1 97 ? -7.701 -7.409 -0.021 1.00 98.12 97 ALA A N 1
ATOM 752 C CA . ALA A 1 97 ? -8.417 -6.158 -0.237 1.00 98.12 97 ALA A CA 1
ATOM 753 C C . ALA A 1 97 ? -7.630 -5.213 -1.161 1.00 98.12 97 ALA A C 1
ATOM 755 O O . ALA A 1 97 ? -8.194 -4.700 -2.122 1.00 98.12 97 ALA A O 1
ATOM 756 N N . ILE A 1 98 ? -6.320 -5.053 -0.945 1.00 98.00 98 ILE A N 1
ATOM 757 C CA . ILE A 1 98 ? -5.438 -4.230 -1.792 1.00 98.00 98 ILE A CA 1
ATOM 758 C C . ILE A 1 98 ? -5.456 -4.716 -3.249 1.00 98.00 98 ILE A C 1
ATOM 760 O O . ILE A 1 98 ? -5.566 -3.914 -4.179 1.00 98.00 98 ILE A O 1
ATOM 764 N N . VAL A 1 99 ? -5.374 -6.031 -3.462 1.00 96.75 99 VAL A N 1
ATOM 765 C CA . VAL A 1 99 ? -5.412 -6.636 -4.803 1.00 96.75 99 VAL A CA 1
ATOM 766 C C . VAL A 1 99 ? -6.775 -6.423 -5.461 1.00 96.75 99 VAL A C 1
ATOM 768 O O . VAL A 1 99 ? -6.827 -6.049 -6.631 1.00 96.75 99 VAL A O 1
ATOM 771 N N . ASN A 1 100 ? -7.866 -6.585 -4.709 1.00 96.38 100 ASN A N 1
ATOM 772 C CA . ASN A 1 100 ? -9.232 -6.376 -5.195 1.00 96.38 100 ASN A CA 1
ATOM 773 C C . ASN A 1 100 ? -9.508 -4.916 -5.591 1.00 96.38 100 ASN A C 1
ATOM 775 O O . ASN A 1 100 ? -10.335 -4.678 -6.463 1.00 96.38 100 ASN A O 1
ATOM 779 N N . GLN A 1 101 ? -8.789 -3.948 -5.012 1.00 96.50 101 GLN A N 1
ATOM 780 C CA . GLN A 1 101 ? -8.831 -2.540 -5.433 1.00 96.50 101 GLN A CA 1
ATOM 781 C C . GLN A 1 101 ? -8.011 -2.253 -6.706 1.00 96.50 101 GLN A C 1
ATOM 783 O O . GLN A 1 101 ? -7.832 -1.097 -7.085 1.00 96.50 101 GLN A O 1
ATOM 788 N N . GLY A 1 102 ? -7.454 -3.277 -7.362 1.00 94.81 102 GLY A N 1
ATOM 789 C CA . GLY A 1 102 ? -6.665 -3.107 -8.584 1.00 94.81 102 GLY A CA 1
ATOM 790 C C . GLY A 1 102 ? -5.325 -2.398 -8.361 1.00 94.81 102 GLY A C 1
ATOM 791 O O . GLY A 1 102 ? -4.755 -1.852 -9.304 1.00 94.81 102 GLY A O 1
ATOM 792 N N . ALA A 1 103 ? -4.801 -2.388 -7.130 1.00 96.50 103 ALA A N 1
ATOM 793 C CA . ALA A 1 103 ? -3.554 -1.691 -6.807 1.00 96.50 103 ALA A CA 1
ATOM 794 C C . ALA A 1 103 ? -2.303 -2.414 -7.339 1.00 96.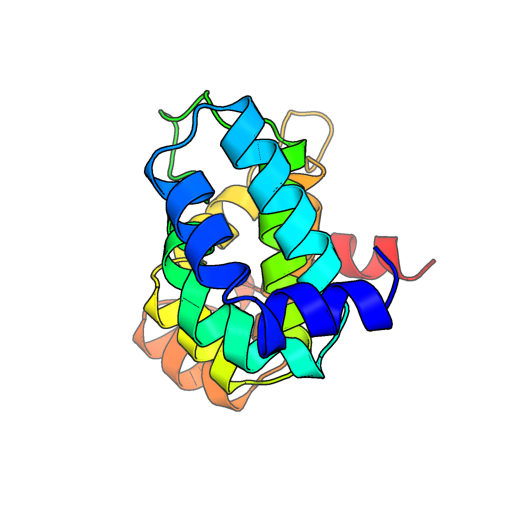50 103 ALA A C 1
ATOM 796 O O . ALA A 1 103 ? -1.287 -1.775 -7.606 1.00 96.50 103 ALA A O 1
ATOM 797 N N . LEU A 1 104 ? -2.357 -3.741 -7.500 1.00 97.06 104 LEU A N 1
ATOM 798 C CA . LEU A 1 104 ? -1.180 -4.565 -7.795 1.00 97.06 104 LEU A CA 1
ATOM 799 C C . LEU A 1 104 ? -0.447 -4.188 -9.105 1.00 97.06 104 LEU A C 1
ATOM 801 O O . LEU A 1 104 ? 0.767 -3.997 -9.034 1.00 97.06 104 LEU A O 1
ATOM 805 N N . PRO A 1 105 ? -1.112 -3.992 -10.265 1.00 95.50 105 PRO A N 1
ATOM 806 C CA . PRO A 1 105 ? -0.443 -3.500 -11.476 1.00 95.50 105 PRO A CA 1
ATOM 807 C C . PRO A 1 105 ? 0.302 -2.180 -11.256 1.00 95.50 105 PRO A C 1
ATOM 809 O O . PRO A 1 105 ? 1.429 -2.011 -11.717 1.00 95.50 105 PRO A O 1
ATOM 812 N N . LYS A 1 106 ? -0.304 -1.262 -10.494 1.00 95.31 106 LYS A N 1
ATOM 813 C CA . LYS A 1 106 ? 0.268 0.054 -10.192 1.00 95.31 106 LYS A CA 1
ATOM 814 C C . LYS A 1 106 ? 1.531 -0.073 -9.350 1.00 95.31 106 LYS A C 1
ATOM 816 O O . LYS A 1 106 ? 2.547 0.546 -9.643 1.00 95.31 106 LYS A O 1
ATOM 821 N N . ILE A 1 107 ? 1.481 -0.919 -8.320 1.00 96.38 107 ILE A N 1
ATOM 822 C CA . ILE A 1 107 ? 2.621 -1.196 -7.442 1.00 96.38 107 ILE A CA 1
ATOM 823 C C . ILE A 1 107 ? 3.773 -1.816 -8.249 1.00 96.38 107 ILE A C 1
ATOM 825 O O . ILE A 1 107 ? 4.921 -1.398 -8.088 1.00 96.38 107 ILE A O 1
ATOM 829 N N . ILE A 1 108 ? 3.477 -2.767 -9.144 1.00 95.50 108 ILE A N 1
ATOM 830 C CA . ILE A 1 108 ? 4.474 -3.375 -10.039 1.00 95.50 108 ILE A CA 1
ATOM 831 C C . ILE A 1 108 ? 5.126 -2.300 -10.914 1.00 95.50 108 ILE A C 1
ATOM 833 O O . ILE A 1 108 ? 6.355 -2.208 -10.928 1.00 95.50 108 ILE A O 1
ATOM 837 N N . ASN A 1 109 ? 4.332 -1.437 -11.553 1.00 92.81 109 ASN A N 1
ATOM 838 C CA . ASN A 1 109 ? 4.850 -0.326 -12.349 1.00 92.81 109 ASN A CA 1
ATOM 839 C C . ASN A 1 109 ? 5.783 0.576 -11.522 1.00 92.81 109 ASN A C 1
ATOM 841 O O . ASN A 1 109 ? 6.953 0.744 -11.868 1.00 92.81 109 ASN A O 1
ATOM 845 N N . ILE A 1 110 ? 5.319 1.072 -10.370 1.00 93.38 110 ILE A N 1
ATOM 846 C CA . ILE A 1 110 ? 6.114 1.937 -9.482 1.00 93.38 110 ILE A CA 1
ATOM 847 C C . ILE A 1 110 ? 7.445 1.268 -9.106 1.00 93.38 110 ILE A C 1
ATOM 849 O O . ILE A 1 110 ? 8.478 1.935 -9.095 1.00 93.38 110 ILE A O 1
ATOM 853 N N . SER A 1 111 ? 7.447 -0.044 -8.843 1.00 93.62 111 SER A N 1
ATOM 854 C CA . SER A 1 111 ? 8.661 -0.797 -8.495 1.00 93.62 111 SER A CA 1
ATOM 855 C C . SER A 1 111 ? 9.688 -0.885 -9.633 1.00 93.62 111 SER A C 1
ATOM 857 O O . SER A 1 111 ? 10.888 -1.007 -9.377 1.00 9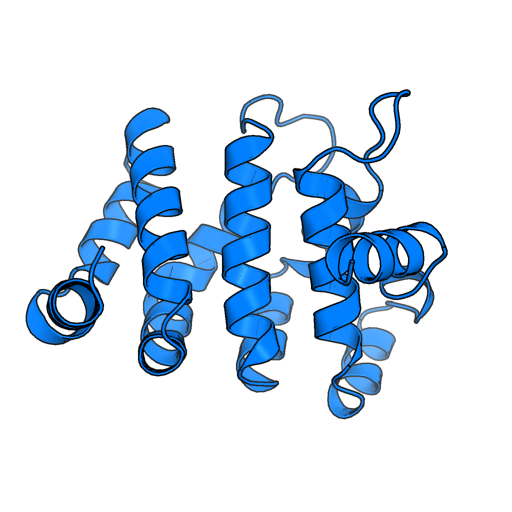3.62 111 SER A O 1
ATOM 859 N N . SER A 1 112 ? 9.225 -0.816 -10.884 1.00 89.25 112 SER A N 1
ATOM 860 C CA . SER A 1 112 ? 10.073 -0.876 -12.077 1.00 89.25 112 SER A CA 1
ATOM 861 C C . SER A 1 112 ? 10.635 0.477 -12.509 1.00 89.25 112 SER A C 1
ATOM 863 O O . SER A 1 112 ? 11.608 0.502 -13.261 1.00 89.25 112 SER A O 1
ATOM 865 N N . ARG A 1 113 ? 10.084 1.592 -12.002 1.00 82.25 113 ARG A N 1
ATOM 866 C CA . ARG A 1 113 ? 10.542 2.940 -12.357 1.00 82.25 113 ARG A CA 1
ATOM 867 C C . ARG A 1 113 ? 11.956 3.202 -11.840 1.00 82.25 113 ARG A C 1
ATOM 869 O O . ARG A 1 113 ? 12.240 3.105 -10.643 1.00 82.25 113 ARG A O 1
ATOM 876 N N . ASP A 1 114 ? 12.821 3.587 -12.765 1.00 73.06 114 ASP A N 1
ATOM 877 C CA . ASP A 1 114 ? 14.215 3.954 -12.545 1.00 73.06 114 ASP A CA 1
ATOM 878 C C . ASP A 1 114 ? 14.430 5.358 -13.109 1.00 73.06 114 ASP A C 1
ATOM 880 O O . ASP A 1 114 ? 13.927 5.667 -14.187 1.00 73.06 114 ASP A O 1
ATOM 884 N N . ASN A 1 115 ? 15.141 6.218 -12.384 1.00 71.19 115 ASN A N 1
ATOM 885 C CA . ASN A 1 115 ? 15.446 7.574 -12.847 1.00 71.19 115 ASN A CA 1
ATOM 886 C C . ASN A 1 115 ? 16.878 7.698 -13.400 1.00 71.19 115 ASN A C 1
ATOM 888 O O . ASN A 1 115 ? 17.399 8.806 -13.499 1.00 71.19 115 ASN A O 1
ATOM 892 N N . GLY A 1 116 ? 17.529 6.571 -13.713 1.00 70.12 116 GLY A N 1
ATOM 893 C CA . GLY A 1 116 ? 18.906 6.519 -14.212 1.00 70.12 116 GLY A CA 1
ATOM 894 C C . GLY A 1 116 ? 19.966 6.509 -13.107 1.00 70.12 116 GLY A C 1
ATOM 895 O O . GLY A 1 116 ? 21.107 6.137 -13.368 1.00 70.12 116 GLY A O 1
ATOM 896 N N . TYR A 1 117 ? 19.588 6.836 -11.868 1.00 73.88 117 TYR A N 1
ATOM 897 C CA . TYR A 1 117 ? 20.443 6.764 -10.678 1.00 73.88 117 TYR A CA 1
ATOM 898 C C . TYR A 1 117 ? 20.018 5.639 -9.720 1.00 73.88 117 TYR A C 1
ATOM 900 O O . TYR A 1 117 ? 20.487 5.571 -8.583 1.00 73.88 117 TYR A O 1
ATOM 908 N N . GLY A 1 118 ? 19.143 4.740 -10.178 1.00 74.19 118 GLY A N 1
ATOM 909 C CA . GLY A 1 118 ? 18.577 3.656 -9.392 1.00 74.19 118 GLY A CA 1
ATOM 910 C C . GLY A 1 118 ? 17.111 3.892 -9.009 1.00 74.19 118 GLY A C 1
ATOM 911 O O . GLY A 1 118 ? 16.455 4.827 -9.479 1.00 74.19 118 GLY A O 1
ATOM 912 N N . PRO A 1 119 ? 16.544 3.013 -8.164 1.00 80.06 119 PRO A N 1
ATOM 913 C CA . PRO A 1 119 ? 15.144 3.108 -7.782 1.00 80.06 119 PRO A CA 1
ATOM 914 C C . PRO A 1 119 ? 14.885 4.374 -6.960 1.00 80.06 119 PRO A C 1
ATOM 916 O O . PRO A 1 119 ? 15.599 4.682 -6.006 1.00 80.06 119 PRO A O 1
ATOM 919 N N . SER A 1 120 ? 13.804 5.081 -7.289 1.00 89.50 120 SER A N 1
ATOM 920 C CA . SER A 1 120 ? 13.301 6.178 -6.456 1.00 89.50 120 SER A CA 1
ATOM 921 C C . SER A 1 120 ? 12.854 5.673 -5.074 1.00 89.50 120 SER A C 1
ATOM 923 O O . SER A 1 120 ? 12.585 4.483 -4.900 1.00 89.50 120 SER A O 1
ATOM 925 N N . ARG A 1 121 ? 12.674 6.572 -4.091 1.00 89.94 121 ARG A N 1
ATOM 926 C CA . ARG A 1 121 ? 12.090 6.212 -2.776 1.00 89.94 121 ARG A CA 1
ATOM 927 C C . ARG A 1 121 ? 10.748 5.486 -2.921 1.00 89.94 121 ARG A C 1
ATOM 929 O O . ARG A 1 121 ? 10.498 4.500 -2.232 1.00 89.94 121 ARG A O 1
ATOM 936 N N . ALA A 1 122 ? 9.911 5.938 -3.857 1.00 92.81 122 ALA A N 1
ATOM 937 C CA . ALA A 1 122 ? 8.646 5.288 -4.181 1.00 92.81 122 ALA A CA 1
ATOM 938 C C . ALA A 1 122 ? 8.851 3.881 -4.763 1.00 92.81 122 ALA A C 1
ATOM 940 O O . ALA A 1 122 ? 8.189 2.941 -4.326 1.00 92.81 122 ALA A O 1
ATOM 941 N N . GLY A 1 123 ? 9.801 3.724 -5.691 1.00 93.94 123 GLY A N 1
ATOM 942 C CA . GLY A 1 123 ? 10.159 2.428 -6.270 1.00 93.94 123 GLY A CA 1
ATOM 943 C C . GLY A 1 123 ? 10.704 1.448 -5.231 1.00 93.94 123 GLY A C 1
ATOM 944 O O . GLY A 1 123 ? 10.314 0.281 -5.216 1.00 93.94 123 GLY A O 1
ATOM 945 N N . GLN A 1 124 ? 11.533 1.924 -4.299 1.00 94.06 124 GLN A N 1
ATOM 946 C CA . GLN A 1 124 ? 12.040 1.123 -3.186 1.00 94.06 124 GLN A CA 1
ATOM 947 C C . GLN A 1 124 ? 10.912 0.692 -2.237 1.00 94.06 124 GLN A C 1
ATOM 949 O O . GLN A 1 124 ? 10.837 -0.482 -1.874 1.00 94.06 124 GLN A O 1
ATOM 954 N N . ALA A 1 125 ? 9.998 1.596 -1.876 1.00 95.88 125 ALA A N 1
ATOM 955 C CA . ALA A 1 125 ? 8.838 1.250 -1.058 1.00 95.88 125 ALA A CA 1
ATOM 956 C C . ALA A 1 125 ? 7.917 0.245 -1.777 1.00 95.88 125 ALA A C 1
ATOM 958 O O . ALA A 1 125 ? 7.508 -0.749 -1.182 1.00 95.88 125 ALA A O 1
ATOM 959 N N . ALA A 1 126 ? 7.654 0.427 -3.074 1.00 97.00 126 ALA A N 1
ATOM 960 C CA . ALA A 1 126 ? 6.872 -0.523 -3.866 1.00 97.00 126 ALA A CA 1
ATOM 961 C C . ALA A 1 126 ? 7.543 -1.907 -3.939 1.00 97.00 126 ALA A C 1
ATOM 963 O O . ALA A 1 126 ? 6.879 -2.929 -3.795 1.00 97.00 126 ALA A O 1
ATOM 964 N N . CYS A 1 127 ? 8.870 -1.956 -4.070 1.00 96.75 127 CYS A N 1
ATOM 965 C CA . CYS A 1 127 ? 9.639 -3.196 -4.007 1.00 96.75 127 CYS A CA 1
ATOM 966 C C . CYS A 1 127 ? 9.451 -3.944 -2.674 1.00 96.75 127 CYS A C 1
ATOM 968 O O . CYS A 1 127 ? 9.238 -5.159 -2.663 1.00 96.75 127 CYS A O 1
ATOM 970 N N . VAL A 1 128 ? 9.511 -3.225 -1.547 1.00 97.56 128 VAL A N 1
ATOM 971 C CA . VAL A 1 128 ? 9.273 -3.795 -0.208 1.00 97.56 128 VAL A CA 1
ATOM 972 C C . VAL A 1 128 ? 7.824 -4.264 -0.058 1.00 97.56 128 VAL A C 1
ATOM 974 O O . VAL A 1 128 ? 7.581 -5.330 0.515 1.00 97.56 128 VAL A O 1
ATOM 977 N N . LEU A 1 129 ? 6.864 -3.511 -0.599 1.00 98.38 129 LEU A N 1
ATOM 978 C CA . LEU A 1 129 ? 5.447 -3.871 -0.605 1.00 98.38 129 LEU A CA 1
ATOM 979 C C . LEU A 1 129 ? 5.204 -5.182 -1.353 1.00 98.38 129 LEU A C 1
ATOM 981 O O . LEU A 1 129 ? 4.640 -6.110 -0.780 1.00 98.38 129 LEU A O 1
ATOM 985 N N . LEU A 1 130 ? 5.707 -5.307 -2.581 1.00 98.50 130 LEU A N 1
ATOM 986 C CA . LEU A 1 130 ? 5.589 -6.531 -3.378 1.00 98.50 130 LEU A CA 1
ATOM 987 C C . LEU A 1 130 ? 6.170 -7.744 -2.653 1.00 98.50 130 LEU A C 1
ATOM 989 O O . LEU A 1 130 ? 5.530 -8.793 -2.560 1.00 98.50 130 LEU A O 1
ATOM 993 N N . HIS A 1 131 ? 7.359 -7.587 -2.071 1.00 97.62 131 HIS A N 1
ATOM 994 C CA . HIS A 1 131 ? 7.973 -8.656 -1.297 1.00 97.62 131 HIS A CA 1
ATOM 995 C C . HIS A 1 131 ? 7.155 -8.998 -0.041 1.00 97.62 131 HIS A C 1
ATOM 997 O O . HIS A 1 131 ? 7.103 -10.160 0.360 1.00 97.62 131 HIS A O 1
ATOM 1003 N N . THR A 1 132 ? 6.514 -8.017 0.597 1.00 97.88 132 THR A N 1
ATOM 1004 C CA . THR A 1 132 ? 5.619 -8.241 1.744 1.00 97.88 132 THR A CA 1
ATOM 1005 C C . THR A 1 132 ? 4.387 -9.038 1.322 1.00 97.88 132 THR A C 1
ATOM 1007 O O . THR A 1 132 ? 4.092 -10.058 1.938 1.00 97.88 132 THR A O 1
ATOM 1010 N N . MET A 1 133 ? 3.729 -8.647 0.228 1.00 98.44 133 MET A N 1
ATOM 1011 C CA . MET A 1 133 ? 2.548 -9.333 -0.309 1.00 98.44 133 MET A CA 1
ATOM 1012 C C . MET A 1 133 ? 2.844 -10.782 -0.727 1.00 98.44 133 MET A C 1
ATOM 1014 O O . MET A 1 133 ? 1.981 -11.650 -0.597 1.00 98.44 133 MET A O 1
ATOM 1018 N N . TRP A 1 134 ? 4.063 -11.067 -1.201 1.00 98.00 134 TRP A N 1
ATOM 1019 C CA . TRP A 1 134 ? 4.473 -12.416 -1.605 1.00 98.00 134 TRP A CA 1
ATOM 1020 C C . TRP A 1 134 ? 4.705 -13.381 -0.434 1.00 98.00 134 TRP A C 1
ATOM 1022 O O . TRP A 1 134 ? 4.700 -14.594 -0.644 1.00 98.00 134 TRP A O 1
ATOM 1032 N N . LYS A 1 135 ? 4.883 -12.888 0.801 1.00 97.00 135 LYS A N 1
ATOM 1033 C CA . LYS A 1 135 ? 5.064 -13.754 1.983 1.00 97.00 135 LYS A CA 1
ATOM 1034 C C . LYS A 1 135 ? 3.835 -14.623 2.279 1.00 97.00 135 LYS A C 1
ATOM 1036 O O . LYS A 1 135 ? 3.985 -15.673 2.891 1.00 97.00 135 LYS A O 1
ATOM 1041 N N . TYR A 1 136 ? 2.652 -14.217 1.819 1.00 97.69 136 TYR A N 1
ATOM 1042 C CA . TYR A 1 136 ? 1.408 -14.966 1.988 1.00 97.69 136 TYR A CA 1
ATOM 1043 C C . TYR A 1 136 ? 1.250 -16.020 0.885 1.00 97.69 136 TYR A C 1
ATOM 1045 O O . TYR A 1 136 ? 0.689 -15.745 -0.179 1.00 97.69 136 TYR A O 1
ATOM 1053 N N . SER A 1 137 ? 1.746 -17.235 1.136 1.00 97.38 137 SER A N 1
ATOM 1054 C CA . SER A 1 137 ? 1.676 -18.369 0.198 1.00 97.38 137 SER A CA 1
ATOM 1055 C C . SER A 1 137 ? 0.255 -18.724 -0.233 1.00 97.38 137 SER A C 1
ATOM 1057 O O . SER A 1 137 ? 0.028 -19.085 -1.387 1.00 97.38 137 SER A O 1
ATOM 1059 N N . ASP A 1 138 ? -0.719 -18.539 0.653 1.00 97.75 138 ASP A N 1
ATOM 1060 C CA . ASP A 1 138 ? -2.142 -18.762 0.394 1.00 97.75 138 ASP A CA 1
ATOM 1061 C C . ASP A 1 138 ? -2.701 -17.889 -0.742 1.00 97.75 138 ASP A C 1
ATOM 1063 O O . ASP A 1 138 ? -3.716 -18.225 -1.355 1.00 97.75 138 ASP A O 1
ATOM 1067 N N . LEU A 1 139 ? -2.045 -16.766 -1.059 1.00 97.75 139 LEU A N 1
ATOM 1068 C CA . LEU A 1 139 ? -2.448 -15.874 -2.149 1.00 97.75 139 LEU A CA 1
ATOM 1069 C C . LEU A 1 139 ? -1.819 -16.237 -3.494 1.00 97.75 139 LEU A C 1
ATOM 1071 O O . LEU A 1 139 ? -2.291 -15.766 -4.528 1.00 97.75 139 LEU A O 1
ATOM 1075 N N . HIS A 1 140 ? -0.802 -17.102 -3.528 1.00 97.81 140 HIS A N 1
ATOM 1076 C CA . HIS A 1 140 ? -0.066 -17.412 -4.762 1.00 97.81 140 HIS A CA 1
ATOM 1077 C C . HIS A 1 140 ? -0.968 -18.009 -5.845 1.00 97.81 140 HIS A C 1
ATOM 1079 O O . HIS A 1 140 ? -0.832 -17.672 -7.022 1.00 97.81 140 HIS A O 1
ATOM 1085 N N . GLY A 1 141 ? -1.933 -18.848 -5.457 1.00 97.25 141 GLY A N 1
ATOM 1086 C CA . GLY A 1 141 ? -2.927 -19.390 -6.383 1.00 97.25 141 GLY A CA 1
ATOM 1087 C C . GLY A 1 141 ? -3.810 -18.304 -7.007 1.00 97.25 141 GLY A C 1
ATOM 1088 O O . GLY A 1 141 ? -4.081 -18.353 -8.206 1.00 97.25 141 GLY A O 1
ATOM 1089 N N . ALA A 1 142 ? -4.218 -17.303 -6.221 1.00 95.56 142 ALA A N 1
ATOM 1090 C CA . ALA A 1 142 ? -4.998 -16.167 -6.710 1.00 95.56 142 ALA A CA 1
ATOM 1091 C C . ALA A 1 142 ? -4.164 -15.279 -7.645 1.00 95.56 142 ALA A C 1
ATOM 1093 O O . ALA A 1 142 ? -4.615 -14.958 -8.740 1.00 95.56 142 ALA A O 1
ATOM 1094 N N . TYR A 1 143 ? -2.915 -14.975 -7.275 1.00 97.50 143 TYR A N 1
ATOM 1095 C CA . TYR A 1 143 ? -1.988 -14.227 -8.129 1.00 97.50 143 TYR A CA 1
ATOM 1096 C C . TYR A 1 143 ? -1.799 -14.895 -9.492 1.00 97.50 143 TYR A C 1
ATOM 1098 O O . TYR A 1 143 ? -1.932 -14.236 -10.521 1.00 97.50 143 TYR A O 1
ATOM 1106 N N . LYS A 1 144 ? -1.573 -16.215 -9.506 1.00 97.50 144 LYS A N 1
ATOM 1107 C CA . LYS A 1 144 ? -1.405 -16.983 -10.744 1.00 97.50 144 LYS A CA 1
ATOM 1108 C C . LYS A 1 144 ? -2.659 -16.956 -11.620 1.00 97.50 144 LYS A C 1
ATOM 1110 O O . LYS A 1 144 ? -2.538 -16.824 -12.834 1.00 97.50 144 LYS A O 1
ATOM 1115 N N . LYS A 1 145 ? -3.855 -17.062 -11.026 1.00 96.12 145 LYS A N 1
ATOM 1116 C CA . LYS A 1 145 ? -5.131 -16.951 -11.760 1.00 96.12 145 LYS A CA 1
ATOM 1117 C C . LYS A 1 145 ? -5.307 -15.577 -12.411 1.00 96.12 145 LYS A C 1
ATOM 1119 O O . LYS A 1 145 ? -5.867 -15.504 -13.496 1.00 96.12 145 LYS A O 1
ATOM 1124 N N . CYS A 1 146 ? -4.782 -14.524 -11.788 1.00 94.38 146 CYS A N 1
ATOM 1125 C CA . CYS A 1 146 ? -4.760 -13.170 -12.345 1.00 94.38 146 CYS A CA 1
ATOM 1126 C C . CYS A 1 146 ? -3.576 -12.908 -13.300 1.00 94.38 146 CYS A C 1
ATOM 1128 O O . CYS A 1 146 ? -3.374 -11.773 -13.715 1.00 94.38 146 CYS A O 1
ATOM 1130 N N . GLY A 1 147 ? -2.782 -13.929 -13.646 1.00 96.38 147 GLY A N 1
ATOM 1131 C CA . GLY A 1 147 ? -1.672 -13.817 -14.598 1.00 96.38 147 GLY A CA 1
ATOM 1132 C C . GLY A 1 147 ? -0.335 -13.368 -14.001 1.00 96.38 147 GLY A C 1
ATOM 1133 O O . GLY A 1 147 ? 0.642 -13.255 -14.740 1.00 96.38 147 GLY A O 1
ATOM 1134 N N . TYR A 1 148 ? -0.248 -13.161 -12.685 1.00 97.50 148 TYR A N 1
ATOM 1135 C CA . TYR A 1 148 ? 1.001 -12.768 -12.035 1.00 97.50 148 TYR A CA 1
ATOM 1136 C C . TYR A 1 148 ? 1.908 -13.964 -11.748 1.00 97.50 148 TYR A C 1
ATOM 1138 O O . TYR A 1 148 ? 1.472 -15.076 -11.430 1.00 97.50 148 TYR A O 1
ATOM 1146 N N . ARG A 1 149 ? 3.211 -13.712 -11.812 1.00 97.31 149 ARG A N 1
ATOM 1147 C CA . ARG A 1 149 ? 4.294 -14.671 -11.596 1.00 97.31 149 ARG A CA 1
ATOM 1148 C C . ARG A 1 149 ? 5.121 -14.251 -10.391 1.00 97.31 149 ARG A C 1
ATOM 1150 O O . ARG A 1 149 ? 5.172 -13.082 -10.026 1.00 97.31 149 ARG A O 1
ATOM 1157 N N . LYS A 1 150 ? 5.870 -15.197 -9.817 1.00 97.56 150 LYS A N 1
ATOM 1158 C CA . LYS A 1 150 ? 6.805 -14.922 -8.711 1.00 97.56 150 LYS A CA 1
ATOM 1159 C C . LYS A 1 150 ? 7.744 -13.749 -9.010 1.00 97.56 150 LYS A C 1
ATOM 1161 O O . LYS A 1 150 ? 7.995 -12.947 -8.123 1.00 97.56 150 LYS A O 1
ATOM 1166 N N . THR A 1 151 ? 8.231 -13.636 -10.245 1.00 97.06 151 THR A N 1
ATOM 1167 C CA . THR A 1 151 ? 9.153 -12.575 -10.686 1.00 97.06 151 THR A CA 1
ATOM 1168 C C . THR A 1 151 ? 8.559 -11.169 -10.620 1.00 97.06 151 THR A C 1
ATOM 1170 O O . THR A 1 151 ? 9.314 -10.204 -10.508 1.00 97.06 151 THR A O 1
ATOM 1173 N N . ASP A 1 152 ? 7.230 -11.052 -10.643 1.00 96.75 152 ASP A N 1
ATOM 1174 C CA . ASP A 1 152 ? 6.534 -9.769 -10.526 1.00 96.75 152 ASP A CA 1
ATOM 1175 C C . ASP A 1 152 ? 6.573 -9.247 -9.078 1.00 96.75 152 ASP A C 1
ATOM 1177 O O . ASP A 1 152 ? 6.430 -8.051 -8.849 1.00 96.75 152 ASP A O 1
ATOM 1181 N N . PHE A 1 153 ? 6.837 -10.125 -8.100 1.00 97.94 153 PHE A N 1
ATOM 1182 C CA . PHE A 1 153 ? 6.947 -9.763 -6.685 1.00 97.94 153 PHE A CA 1
ATOM 1183 C C . PHE A 1 153 ? 8.368 -9.893 -6.121 1.00 97.94 153 PHE A C 1
ATOM 1185 O O . PHE A 1 153 ? 8.825 -9.081 -5.314 1.00 97.94 153 PHE A O 1
ATOM 1192 N N . VAL A 1 154 ? 9.076 -10.947 -6.524 1.00 96.75 154 VAL A N 1
ATOM 1193 C CA . VAL A 1 154 ? 10.407 -11.316 -6.040 1.00 96.75 154 VAL A CA 1
ATOM 1194 C C . VAL A 1 154 ? 11.360 -11.389 -7.223 1.00 96.75 154 VAL A C 1
ATOM 1196 O O . VAL A 1 154 ? 11.364 -12.353 -7.987 1.00 96.75 154 VAL A O 1
ATOM 1199 N N . ASN A 1 155 ? 12.188 -10.360 -7.351 1.00 94.62 155 ASN A N 1
ATOM 1200 C CA . ASN A 1 155 ? 13.243 -10.248 -8.349 1.00 94.62 155 ASN A CA 1
ATOM 1201 C C . ASN A 1 155 ? 14.475 -9.565 -7.731 1.00 94.62 155 ASN A C 1
ATOM 1203 O O . ASN A 1 155 ? 14.523 -9.291 -6.527 1.00 94.62 155 ASN A O 1
ATOM 1207 N N . THR A 1 156 ? 15.492 -9.289 -8.545 1.00 93.00 156 THR A N 1
ATOM 1208 C CA . THR A 1 156 ? 16.739 -8.668 -8.080 1.00 93.00 156 THR A CA 1
ATOM 1209 C C . THR A 1 156 ? 16.509 -7.293 -7.446 1.00 93.00 156 THR A C 1
ATOM 1211 O O . THR A 1 156 ? 17.153 -6.981 -6.446 1.00 93.00 156 THR A O 1
ATOM 1214 N N . ARG A 1 157 ? 15.585 -6.476 -7.979 1.00 90.88 157 ARG A N 1
ATOM 1215 C CA . ARG A 1 157 ? 15.267 -5.149 -7.420 1.00 90.88 157 ARG A CA 1
ATOM 1216 C C . ARG A 1 157 ? 14.577 -5.291 -6.066 1.00 90.88 157 ARG A C 1
ATOM 1218 O O . ARG A 1 157 ? 15.019 -4.677 -5.096 1.00 90.88 157 ARG A O 1
ATOM 1225 N N . THR A 1 158 ? 13.561 -6.151 -5.971 1.00 93.19 158 THR A N 1
ATOM 1226 C CA . THR A 1 158 ? 12.805 -6.300 -4.719 1.00 93.19 158 THR A CA 1
ATOM 1227 C C . THR A 1 158 ? 13.621 -6.945 -3.605 1.00 93.19 158 THR A C 1
ATOM 1229 O O . THR A 1 158 ? 13.587 -6.476 -2.469 1.00 93.19 158 THR A O 1
ATOM 1232 N N . THR A 1 159 ? 14.452 -7.935 -3.936 1.00 93.44 159 THR A N 1
ATOM 1233 C CA . THR A 1 159 ? 15.394 -8.550 -2.986 1.00 93.44 159 THR A CA 1
ATOM 1234 C C . THR A 1 159 ? 16.397 -7.529 -2.446 1.00 93.44 159 THR A C 1
ATOM 1236 O O . THR A 1 159 ? 16.610 -7.455 -1.237 1.00 93.44 159 THR A O 1
ATOM 1239 N N . LYS A 1 160 ? 16.985 -6.698 -3.320 1.00 90.94 160 LYS A N 1
ATOM 1240 C CA . LYS A 1 160 ? 17.911 -5.634 -2.900 1.00 90.94 160 LYS A CA 1
ATOM 1241 C C . LYS A 1 160 ? 17.229 -4.635 -1.965 1.00 90.94 160 LYS A C 1
ATOM 1243 O O . LYS A 1 160 ? 17.760 -4.364 -0.895 1.00 90.94 160 LYS A O 1
ATOM 1248 N N . ALA A 1 161 ? 16.041 -4.149 -2.328 1.00 89.94 161 ALA A N 1
ATOM 1249 C CA . ALA A 1 161 ? 15.303 -3.164 -1.538 1.00 89.94 161 ALA A CA 1
ATOM 1250 C C . ALA A 1 161 ? 15.005 -3.642 -0.106 1.00 89.94 161 ALA A C 1
ATOM 1252 O O . ALA A 1 161 ? 15.159 -2.874 0.841 1.00 89.94 161 ALA A O 1
ATOM 1253 N N . VAL A 1 162 ? 14.616 -4.912 0.056 1.00 88.88 162 VAL A N 1
ATOM 1254 C CA . VAL A 1 162 ? 14.337 -5.507 1.374 1.00 88.88 162 VAL A CA 1
ATOM 1255 C C . VAL A 1 162 ? 15.604 -5.679 2.211 1.00 88.88 162 VAL A C 1
ATOM 1257 O O . VAL A 1 162 ? 15.553 -5.511 3.428 1.00 88.88 162 VAL A O 1
ATOM 1260 N N . ASN A 1 163 ? 16.739 -5.989 1.585 1.00 86.25 163 ASN A N 1
ATOM 1261 C CA . ASN A 1 163 ? 18.010 -6.145 2.292 1.00 86.25 163 ASN A CA 1
ATOM 1262 C C . ASN A 1 163 ? 18.610 -4.796 2.717 1.00 86.25 163 ASN A C 1
ATOM 1264 O O . ASN A 1 163 ? 19.181 -4.704 3.796 1.00 86.25 163 ASN A O 1
ATOM 1268 N N . SER A 1 164 ? 18.433 -3.737 1.923 1.00 80.00 164 SER A N 1
ATOM 1269 C CA . SER A 1 164 ? 18.924 -2.393 2.260 1.00 80.00 164 SER A CA 1
ATOM 1270 C C . SER A 1 164 ? 18.223 -1.747 3.459 1.00 80.00 164 SER A C 1
ATOM 1272 O O . SER A 1 164 ? 18.788 -0.839 4.049 1.00 80.00 164 SER A O 1
ATOM 1274 N N . GLY A 1 165 ? 17.008 -2.177 3.815 1.00 64.50 165 GLY A N 1
ATOM 1275 C CA . GLY A 1 165 ? 16.270 -1.655 4.977 1.00 64.50 165 GLY A CA 1
ATOM 1276 C C . GLY A 1 165 ? 16.471 -2.444 6.276 1.00 64.50 165 GLY A C 1
ATOM 1277 O O . GLY A 1 165 ? 15.771 -2.181 7.248 1.00 64.50 165 GLY A O 1
ATOM 1278 N N . ARG A 1 166 ? 17.347 -3.458 6.272 1.00 55.97 166 ARG A N 1
ATOM 1279 C CA . ARG A 1 166 ? 17.626 -4.349 7.414 1.00 55.97 166 ARG A CA 1
ATOM 1280 C C . ARG A 1 166 ? 18.976 -4.083 8.097 1.00 55.97 166 ARG A C 1
ATOM 1282 O O . ARG A 1 166 ? 19.267 -4.760 9.079 1.00 55.97 166 ARG A O 1
ATOM 1289 N N . ASN A 1 167 ? 19.751 -3.126 7.587 1.00 32.81 167 ASN A N 1
ATOM 1290 C CA . ASN A 1 167 ? 20.998 -2.621 8.171 1.00 32.81 167 ASN A CA 1
ATOM 1291 C C . ASN A 1 167 ? 20.772 -1.217 8.731 1.00 32.81 167 ASN A C 1
ATOM 1293 O O . ASN A 1 167 ? 21.518 -0.846 9.659 1.00 32.81 167 ASN A O 1
#

Secondary structure (DSSP, 8-state):
--HHHHHIIIIIS-HHHHHHHHHHH--HHHHHHHHHHHHHHTTSGGGHHHHHHHHHHHHHHTSPPTTT-TTS-HHHHHHHHHHHHHHHHH-HHHHHHHHHTTHHHHHHHHHH-B-SSSB-HHHHHHHHHHHHHHT-GGGHHHHHHTT--HHHHSSHHHHHHHHHT--

Organism: Lates japonicus (NCBI:txid270547)

InterPro domains:
  IPR011989 Armadillo-like helical [G3DSA:1.25.10.10] (1-154)
  IPR016024 Armadillo-type fold [SSF48371] (5-141)
  IPR028435 Plakophilin/Delta catenin [PTHR10372] (4-164)

Radius of gyration: 15.54 Å; chains: 1; bounding box: 36×40×40 Å

Sequence (167 aa):
VSEAIAFTIVQRENGLQHVKKMLQEGESDVKRTAVSLIRNLSRYQELHPDIVNQVLPEVAGMLPNDDTSTDLPTEVTASLCHILINLSQSDMQHVRAIVNQGALPKIINISSRDNGYGPSRAGQAACVLLHTMWKYSDLHGAYKKCGYRKTDFVNTRTTKAVNSGRN